Protein AF-A0A6M1XQP7-F1 (afdb_monomer_lite)

Sequence (89 aa):
MVKSPTTNEDFAKEAGKLVSYDKDKAKEYWEKAKKELGVDSLEFDLLASDDDSSKKVIEYVQNSIQENLDGVTVKPTPVPFSVRLDRST

Organism: Staphylococcus aureus (NCBI:txid1280)

Foldseek 3Di:
DDADPPPRHDPDVVVPDPDDDDLVVLQVVLVVVCVVVVHPADEDEDEFAQDPVRVVVLVVVQCVCCVRRPRYHYHYDHDHPVVSVVVVD

Secondary structure (DSSP, 8-state):
-PBPTTT-SBHHHHT-------HHHHHHHHHHHHHHHT-S-EEEEEEEESSHHHHHHHHHHHHHHHHHSTTEEEEEEEE-HHHHHHTT-

pLDDT: mean 82.48, std 9.38, range [51.53, 91.38]

Structure (mmCIF, N/CA/C/O backbone):
data_AF-A0A6M1XQP7-F1
#
_entry.id   AF-A0A6M1XQP7-F1
#
loop_
_atom_site.group_PDB
_atom_site.id
_atom_site.type_symbol
_atom_site.label_atom_id
_atom_site.label_alt_id
_atom_site.label_comp_id
_atom_site.label_asym_id
_atom_site.label_entity_id
_atom_site.label_seq_id
_atom_site.pdbx_PDB_ins_code
_atom_site.Cartn_x
_atom_site.Cartn_y
_atom_site.Cartn_z
_atom_site.occupancy
_atom_site.B_iso_or_equiv
_atom_site.auth_seq_id
_atom_site.auth_comp_id
_atom_site.auth_asym_id
_atom_site.auth_atom_id
_atom_site.pdbx_PDB_model_num
ATOM 1 N N . MET A 1 1 ? 11.997 -8.050 -25.637 1.00 51.53 1 MET A N 1
ATOM 2 C CA . MET A 1 1 ? 11.627 -6.649 -25.924 1.00 51.53 1 MET A CA 1
ATOM 3 C C . MET A 1 1 ? 10.842 -6.650 -27.222 1.00 51.53 1 MET A C 1
ATOM 5 O O . MET A 1 1 ? 11.405 -6.949 -28.269 1.00 51.53 1 MET A O 1
ATOM 9 N N . VAL A 1 2 ? 9.520 -6.511 -27.105 1.00 57.50 2 VAL A N 1
ATOM 10 C CA . VAL A 1 2 ? 8.582 -6.554 -28.236 1.00 57.50 2 VAL A CA 1
ATOM 11 C C . VAL A 1 2 ? 8.580 -5.163 -28.860 1.00 57.50 2 VAL A C 1
ATOM 13 O O . VAL A 1 2 ? 8.425 -4.172 -28.148 1.00 57.50 2 VAL A O 1
ATOM 16 N N . LYS A 1 3 ? 8.831 -5.086 -30.165 1.00 62.44 3 LYS A N 1
ATOM 17 C CA . LYS A 1 3 ? 8.848 -3.820 -30.900 1.00 62.44 3 LYS A CA 1
ATOM 18 C C . LYS A 1 3 ? 7.457 -3.533 -31.450 1.00 62.44 3 LYS A C 1
ATOM 20 O O . LYS A 1 3 ? 6.795 -4.462 -31.915 1.00 62.44 3 LYS A O 1
ATOM 25 N N . SER A 1 4 ? 7.027 -2.275 -31.399 1.00 57.31 4 SER A N 1
ATOM 26 C CA . SER A 1 4 ? 5.757 -1.857 -31.997 1.00 57.31 4 SER A CA 1
ATOM 27 C C . SER A 1 4 ? 5.833 -2.040 -33.526 1.00 57.31 4 SER A C 1
ATOM 29 O O . SER A 1 4 ? 6.817 -1.606 -34.138 1.00 57.31 4 SER A O 1
ATOM 31 N N . PRO A 1 5 ? 4.857 -2.712 -34.170 1.00 67.12 5 PRO A N 1
ATOM 32 C CA . PRO A 1 5 ? 4.929 -3.071 -35.590 1.00 67.12 5 PRO A CA 1
ATOM 33 C C . PRO A 1 5 ? 4.884 -1.862 -36.541 1.00 67.12 5 PRO A C 1
ATOM 35 O O . PRO A 1 5 ? 5.203 -2.006 -37.718 1.00 67.12 5 PRO A O 1
ATOM 38 N N . THR A 1 6 ? 4.513 -0.679 -36.047 1.00 69.19 6 THR A N 1
ATOM 39 C CA . THR A 1 6 ? 4.363 0.558 -36.833 1.00 69.19 6 THR A CA 1
ATOM 40 C C . THR A 1 6 ? 5.558 1.506 -36.745 1.00 69.19 6 THR A C 1
ATOM 42 O O . THR A 1 6 ? 5.831 2.223 -37.702 1.00 69.19 6 THR A O 1
ATOM 45 N N . THR A 1 7 ? 6.283 1.516 -35.627 1.00 65.00 7 THR A N 1
ATOM 46 C CA . THR A 1 7 ? 7.357 2.490 -35.336 1.00 65.00 7 THR A CA 1
ATOM 47 C C . THR A 1 7 ? 8.711 1.829 -35.085 1.00 65.00 7 THR A C 1
ATOM 49 O O . THR A 1 7 ? 9.734 2.509 -35.089 1.00 65.00 7 THR A O 1
ATOM 52 N N . ASN A 1 8 ? 8.750 0.499 -34.911 1.00 66.88 8 ASN A N 1
ATOM 53 C CA . ASN A 1 8 ? 9.955 -0.286 -34.613 1.00 66.88 8 ASN A CA 1
ATOM 54 C C . ASN A 1 8 ? 10.677 0.143 -33.312 1.00 66.88 8 ASN A C 1
ATOM 56 O O . ASN A 1 8 ? 11.804 -0.294 -33.051 1.00 66.88 8 ASN A O 1
ATOM 60 N N . GLU A 1 9 ? 10.022 0.968 -32.488 1.00 72.31 9 GLU A N 1
ATOM 61 C CA . GLU A 1 9 ? 10.456 1.347 -31.147 1.00 72.31 9 GLU A CA 1
ATOM 62 C C . GLU A 1 9 ? 10.014 0.306 -30.109 1.00 72.31 9 GLU A C 1
ATOM 64 O O . GLU A 1 9 ? 9.142 -0.535 -30.350 1.00 72.31 9 GLU A O 1
ATOM 69 N N . ASP A 1 10 ? 10.664 0.328 -28.944 1.00 76.25 10 ASP A N 1
ATOM 70 C CA . ASP A 1 10 ? 10.275 -0.519 -27.819 1.00 76.25 10 ASP A CA 1
ATOM 71 C C . ASP A 1 10 ? 8.870 -0.129 -27.342 1.00 76.25 10 ASP A C 1
ATOM 73 O O . ASP A 1 10 ? 8.611 1.040 -27.049 1.00 76.25 10 ASP A O 1
ATOM 77 N N . PHE A 1 11 ? 7.974 -1.110 -27.246 1.00 74.38 11 PHE A N 1
ATOM 78 C CA . PHE A 1 11 ? 6.573 -0.887 -26.892 1.00 74.38 11 PHE A CA 1
ATOM 79 C C . PHE A 1 11 ? 6.398 -0.154 -25.548 1.00 74.38 11 PHE A C 1
ATOM 81 O O . PHE A 1 11 ? 5.496 0.667 -25.400 1.00 74.38 11 PHE A O 1
ATOM 88 N N . ALA A 1 12 ? 7.287 -0.384 -24.573 1.00 74.75 12 ALA A N 1
ATOM 89 C CA . ALA A 1 12 ? 7.233 0.308 -23.285 1.00 74.75 12 ALA A CA 1
ATOM 90 C C . ALA A 1 12 ? 7.682 1.776 -23.378 1.00 74.75 12 ALA A C 1
ATOM 92 O O . ALA A 1 12 ? 7.253 2.601 -22.573 1.00 74.75 12 ALA A O 1
ATOM 93 N N . LYS A 1 13 ? 8.537 2.119 -24.351 1.00 72.50 13 LYS A N 1
ATOM 94 C CA . LYS A 1 13 ? 8.925 3.512 -24.614 1.00 72.50 13 LYS A CA 1
ATOM 95 C C . LYS A 1 13 ? 7.825 4.273 -25.342 1.00 72.50 13 LYS A C 1
ATOM 97 O O . LYS A 1 13 ? 7.554 5.406 -24.962 1.00 72.50 13 LYS A O 1
ATOM 102 N N . GLU A 1 14 ? 7.177 3.643 -26.320 1.00 71.50 14 GLU A N 1
ATOM 103 C CA . GLU A 1 14 ? 6.054 4.238 -27.058 1.00 71.50 14 GLU A CA 1
ATOM 104 C C . GLU A 1 14 ? 4.857 4.523 -26.138 1.00 71.50 14 GLU A C 1
ATOM 106 O O . GLU A 1 14 ? 4.266 5.598 -26.205 1.00 71.50 14 GLU A O 1
ATOM 111 N N . ALA A 1 15 ? 4.544 3.606 -25.214 1.00 71.06 15 ALA A N 1
ATOM 112 C CA . ALA A 1 15 ? 3.472 3.797 -24.233 1.00 71.06 15 ALA A CA 1
ATOM 113 C C . ALA A 1 15 ? 3.751 4.926 -23.217 1.00 71.06 15 ALA A C 1
ATOM 115 O O . ALA A 1 15 ? 2.825 5.442 -22.589 1.00 71.06 15 ALA A O 1
ATOM 116 N N . GLY A 1 16 ? 5.016 5.320 -23.043 1.00 71.38 16 GLY A N 1
ATOM 117 C CA . GLY A 1 16 ? 5.421 6.330 -22.073 1.00 71.38 16 GLY A CA 1
ATOM 118 C C . GLY A 1 16 ? 5.185 5.917 -20.613 1.00 71.38 16 GLY A C 1
ATOM 119 O O . GLY A 1 16 ? 4.859 4.777 -20.279 1.00 71.38 16 GLY A O 1
ATOM 120 N N . LYS A 1 17 ? 5.382 6.867 -19.691 1.00 71.31 17 LYS A N 1
ATOM 121 C CA . LYS A 1 17 ? 5.243 6.627 -18.248 1.00 71.31 17 LYS A CA 1
ATOM 122 C C . LYS A 1 17 ? 3.807 6.901 -17.791 1.00 71.31 17 LYS A C 1
ATOM 124 O O . LYS A 1 17 ? 3.496 7.992 -17.322 1.00 71.31 17 LYS A O 1
ATOM 129 N N . LEU A 1 18 ? 2.946 5.896 -17.932 1.00 72.69 18 LEU A N 1
ATOM 130 C CA . LEU A 1 18 ? 1.509 5.989 -17.628 1.00 72.69 18 LEU A CA 1
ATOM 131 C C . LEU A 1 18 ? 1.203 6.162 -16.133 1.00 72.69 18 LEU A C 1
ATOM 133 O O . LEU A 1 18 ? 0.218 6.7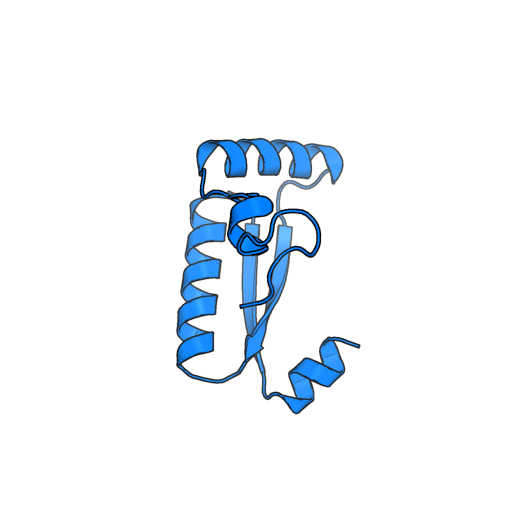98 -15.772 1.00 72.69 18 LEU A O 1
ATOM 137 N N . VAL A 1 19 ? 2.057 5.622 -15.262 1.00 72.31 19 VAL A N 1
ATOM 138 C CA . VAL A 1 19 ? 1.920 5.739 -13.807 1.00 72.31 19 VAL A CA 1
ATOM 139 C C . VAL A 1 19 ? 3.209 6.322 -13.244 1.00 72.31 19 VAL A C 1
ATOM 141 O O . VAL A 1 19 ? 4.304 5.799 -13.463 1.00 72.31 19 VAL A O 1
ATOM 144 N N . SER A 1 20 ? 3.076 7.440 -12.538 1.00 77.88 20 SER A N 1
ATOM 145 C CA . SER A 1 20 ? 4.179 8.126 -11.871 1.00 77.88 20 SER A CA 1
ATOM 146 C C . SER A 1 20 ? 3.885 8.240 -10.385 1.00 77.88 20 SER A C 1
ATOM 148 O O . SER A 1 20 ? 2.736 8.402 -9.984 1.00 77.88 20 SER A O 1
ATOM 150 N N . TYR A 1 21 ? 4.934 8.144 -9.574 1.00 79.06 21 TYR A N 1
ATOM 151 C CA . TYR A 1 21 ? 4.825 8.333 -8.137 1.00 79.06 21 TYR A CA 1
ATOM 152 C C . TYR A 1 21 ? 4.648 9.821 -7.827 1.00 79.06 21 TYR A C 1
ATOM 154 O O . TYR A 1 21 ? 5.554 10.614 -8.082 1.00 79.06 21 TYR A O 1
ATOM 162 N N . ASP A 1 22 ? 3.479 10.181 -7.308 1.00 86.81 22 ASP A N 1
ATOM 163 C CA . ASP A 1 22 ? 3.103 11.549 -6.959 1.00 86.81 22 ASP A CA 1
ATOM 164 C C . ASP A 1 22 ? 2.225 11.501 -5.700 1.00 86.81 22 ASP A C 1
ATOM 166 O O . ASP A 1 22 ? 1.076 11.050 -5.739 1.00 86.81 22 ASP A O 1
ATOM 170 N N . LYS A 1 23 ? 2.809 11.890 -4.560 1.00 84.50 23 LYS A N 1
ATOM 171 C CA . LYS A 1 23 ? 2.156 11.810 -3.245 1.00 84.50 23 LYS A CA 1
ATOM 172 C C . LYS A 1 23 ? 0.950 12.744 -3.146 1.00 84.50 23 LYS A C 1
ATOM 174 O O . LYS A 1 23 ? -0.057 12.370 -2.549 1.00 84.50 23 LYS A O 1
ATOM 179 N N . ASP A 1 24 ? 1.039 13.931 -3.740 1.00 86.25 24 ASP A N 1
ATOM 180 C CA . ASP A 1 24 ? -0.015 14.942 -3.652 1.00 86.25 24 ASP A CA 1
ATOM 181 C C . ASP A 1 24 ? -1.241 14.501 -4.449 1.00 86.25 24 ASP A C 1
ATOM 183 O O . ASP A 1 24 ? -2.367 14.544 -3.947 1.00 86.25 24 ASP A O 1
ATOM 187 N N . LYS A 1 25 ? -1.018 13.950 -5.650 1.00 86.94 25 LYS A N 1
ATOM 188 C CA . LYS A 1 25 ? -2.100 13.340 -6.432 1.00 86.94 25 LYS A CA 1
ATOM 189 C C . LYS A 1 25 ? -2.709 12.138 -5.727 1.00 86.94 25 LYS A C 1
ATOM 191 O O . LYS A 1 25 ? -3.926 11.996 -5.750 1.00 86.94 25 LYS A O 1
ATOM 196 N N . ALA A 1 26 ? -1.905 11.285 -5.089 1.00 85.94 26 ALA A N 1
ATOM 197 C CA . ALA A 1 26 ? -2.430 10.134 -4.352 1.00 85.94 26 ALA A CA 1
ATOM 198 C C . ALA A 1 26 ? -3.425 10.563 -3.258 1.00 85.94 26 ALA A C 1
ATOM 200 O O . ALA A 1 26 ? -4.511 9.991 -3.164 1.00 85.94 26 ALA A O 1
ATOM 201 N N . LYS A 1 27 ? -3.102 11.620 -2.502 1.00 86.31 27 LYS A N 1
ATOM 202 C CA . LYS A 1 27 ? -4.012 12.213 -1.510 1.00 86.31 27 LYS A CA 1
ATOM 203 C C . LYS A 1 27 ? -5.261 12.809 -2.152 1.00 86.31 27 LYS A C 1
ATOM 205 O O . LYS A 1 27 ? -6.363 12.559 -1.677 1.00 86.31 27 LYS A O 1
ATOM 210 N N . GLU A 1 28 ? -5.113 13.545 -3.254 1.00 89.94 28 GLU A N 1
ATOM 211 C CA . GLU A 1 28 ? -6.254 14.115 -3.982 1.00 89.94 28 GLU A CA 1
ATOM 212 C C . GLU A 1 28 ? -7.236 13.028 -4.451 1.00 89.94 28 GLU A C 1
ATOM 214 O O . GLU A 1 28 ? -8.447 13.152 -4.256 1.00 89.94 28 GLU A O 1
ATOM 219 N N . TYR A 1 29 ? -6.726 11.947 -5.047 1.00 89.75 29 TYR A N 1
ATOM 220 C CA . TYR A 1 29 ? -7.553 10.824 -5.488 1.00 89.75 29 TYR A CA 1
ATOM 221 C C . TYR A 1 29 ? -8.182 10.074 -4.315 1.00 89.75 29 TYR A C 1
ATOM 223 O O . TYR A 1 29 ? -9.323 9.635 -4.434 1.00 89.75 29 TYR A O 1
ATOM 231 N N . TRP A 1 30 ? -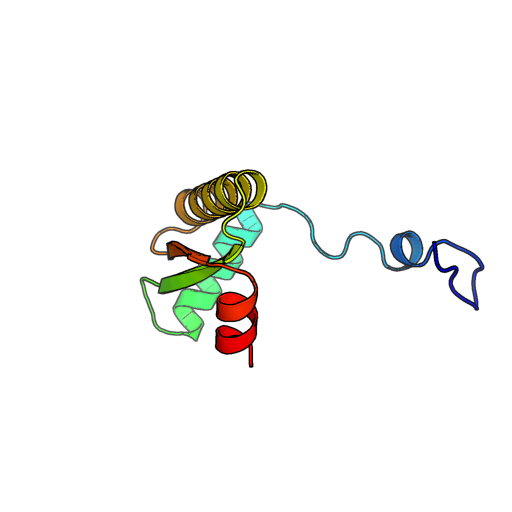7.498 9.973 -3.175 1.00 89.50 30 TRP A N 1
ATOM 232 C CA . TRP A 1 30 ? -8.062 9.357 -1.978 1.00 89.50 30 TRP A CA 1
ATOM 233 C C . TRP A 1 30 ? -9.225 10.163 -1.392 1.00 89.50 30 TRP A C 1
ATOM 235 O O . TRP A 1 30 ? -10.275 9.596 -1.102 1.00 89.50 30 TRP A O 1
ATOM 245 N N . GLU A 1 31 ? -9.109 11.490 -1.308 1.00 88.69 31 GLU A N 1
ATOM 246 C CA . GLU A 1 31 ? -10.226 12.349 -0.886 1.00 88.69 31 GLU A CA 1
ATOM 247 C C . GLU A 1 31 ? -11.433 12.246 -1.830 1.00 88.69 31 GLU A C 1
ATOM 249 O O . GLU A 1 31 ? -12.582 12.272 -1.381 1.00 88.69 31 GLU A O 1
ATOM 254 N N . LYS A 1 32 ? -11.196 12.103 -3.142 1.00 91.06 32 LYS A N 1
ATOM 255 C CA . LYS A 1 32 ? -12.268 11.837 -4.115 1.00 91.06 32 LYS A CA 1
ATOM 256 C C . LYS A 1 32 ? -12.897 10.464 -3.885 1.00 91.06 32 LYS A C 1
ATOM 258 O O . LYS A 1 32 ? -14.116 10.386 -3.785 1.00 91.06 32 LYS A O 1
ATOM 263 N N . ALA A 1 33 ? -12.084 9.422 -3.718 1.00 89.06 33 ALA A N 1
ATOM 264 C CA . ALA A 1 33 ? -12.557 8.063 -3.467 1.00 89.06 33 ALA A CA 1
ATOM 265 C C . ALA A 1 33 ? -13.404 7.975 -2.189 1.00 89.06 33 ALA A C 1
ATOM 267 O O . ALA A 1 33 ? -14.475 7.376 -2.214 1.00 89.06 33 ALA A O 1
ATOM 268 N N . LYS A 1 34 ? -12.994 8.636 -1.099 1.00 88.88 34 LYS A N 1
ATOM 269 C CA . LYS A 1 34 ? -13.786 8.723 0.140 1.00 88.88 34 LYS A CA 1
ATOM 270 C C . LYS A 1 34 ? -15.166 9.335 -0.092 1.00 88.88 34 LYS A C 1
ATOM 272 O O . LYS A 1 34 ? -16.161 8.808 0.398 1.00 88.88 34 LYS A O 1
ATOM 277 N N . LYS A 1 35 ? -15.251 10.410 -0.885 1.00 90.62 35 LYS A N 1
ATOM 278 C CA . LYS A 1 35 ? -16.529 11.053 -1.242 1.00 90.62 35 LYS A CA 1
ATOM 279 C C . LYS A 1 35 ? -17.401 10.185 -2.145 1.00 90.62 35 LYS A C 1
ATOM 281 O O . LYS A 1 35 ? -18.610 10.158 -1.952 1.00 90.62 35 LYS A O 1
ATOM 286 N N . GLU A 1 36 ? -16.805 9.507 -3.122 1.00 91.38 36 GLU A N 1
ATOM 287 C CA . GLU A 1 36 ? -17.529 8.639 -4.059 1.00 91.38 36 GLU A CA 1
ATOM 288 C C . GLU A 1 36 ? -18.058 7.374 -3.381 1.00 91.38 36 GLU A C 1
ATOM 290 O O . GLU A 1 36 ? -19.184 6.956 -3.643 1.00 91.38 36 GLU A O 1
ATOM 295 N N . LEU A 1 37 ? -17.264 6.784 -2.489 1.00 88.25 37 LEU A N 1
ATOM 296 C CA . LEU A 1 37 ? -17.626 5.578 -1.747 1.00 88.25 37 LEU A CA 1
ATOM 297 C C . LEU A 1 37 ? -18.435 5.881 -0.477 1.00 88.25 37 LEU A C 1
ATOM 299 O O . LEU A 1 37 ? -19.067 4.979 0.064 1.00 88.25 37 LEU A O 1
ATOM 303 N N . GLY A 1 38 ? -18.429 7.130 0.001 1.00 91.12 38 GLY A N 1
ATOM 304 C CA . GLY A 1 38 ? -19.095 7.535 1.241 1.00 91.12 38 GLY A CA 1
ATOM 305 C C . GLY A 1 38 ? -18.460 6.927 2.494 1.00 91.12 38 GLY A C 1
ATOM 306 O O . GLY A 1 38 ? -19.172 6.642 3.455 1.00 91.12 38 GLY A O 1
ATOM 307 N N . VAL A 1 39 ? -17.145 6.689 2.471 1.00 88.81 39 VAL A N 1
ATOM 308 C CA . VAL A 1 39 ? -16.396 6.055 3.567 1.00 88.81 39 VAL A CA 1
ATOM 309 C C . VAL A 1 39 ? -15.277 6.962 4.064 1.00 88.81 39 VAL A C 1
ATOM 311 O O . VAL A 1 39 ? -14.612 7.628 3.274 1.00 88.81 39 VAL A O 1
ATOM 314 N N . ASP A 1 40 ? -15.037 6.945 5.374 1.00 84.12 40 ASP A N 1
ATOM 315 C CA . ASP A 1 40 ? -13.917 7.660 6.002 1.00 84.12 40 ASP A CA 1
ATOM 316 C C . ASP A 1 40 ? -12.669 6.777 6.158 1.00 84.12 40 ASP A C 1
ATOM 318 O O . ASP A 1 40 ? -11.549 7.284 6.239 1.00 84.12 40 ASP A O 1
ATOM 322 N N . SER A 1 41 ? -12.855 5.455 6.173 1.00 86.81 41 SER A N 1
ATOM 323 C CA . SER A 1 41 ? -11.789 4.461 6.262 1.00 86.81 41 SER A CA 1
ATOM 324 C C . SER A 1 41 ? -12.027 3.295 5.305 1.00 86.81 41 SER 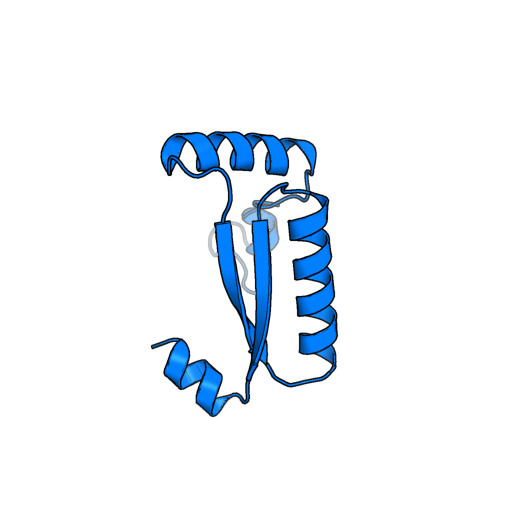A C 1
ATOM 326 O O . SER A 1 41 ? -13.164 2.935 4.998 1.00 86.81 41 SER A O 1
ATOM 328 N N . LEU A 1 42 ? -10.936 2.703 4.824 1.00 88.25 42 LEU A N 1
ATOM 329 C CA . LEU A 1 42 ? -10.960 1.521 3.968 1.00 88.25 42 LEU A CA 1
ATOM 330 C C . LEU A 1 42 ? -9.957 0.510 4.493 1.00 88.25 42 LEU A C 1
ATOM 332 O O . LEU A 1 42 ? -8.775 0.808 4.631 1.00 88.25 42 LEU A O 1
ATOM 336 N N . GLU A 1 43 ? -10.425 -0.702 4.740 1.00 90.94 43 GLU A N 1
ATOM 337 C CA . GLU A 1 43 ? -9.570 -1.829 5.072 1.00 90.94 43 GLU A CA 1
ATOM 338 C C . GLU A 1 43 ? -9.630 -2.847 3.937 1.00 90.94 43 GLU A C 1
ATOM 340 O O . GLU A 1 43 ? -10.718 -3.196 3.476 1.00 90.94 43 GLU A O 1
ATOM 345 N N . PHE A 1 44 ? -8.472 -3.313 3.473 1.00 87.81 44 PHE A N 1
ATOM 346 C CA . PHE A 1 44 ? -8.408 -4.372 2.472 1.00 87.81 44 PHE A CA 1
ATOM 347 C C . PHE A 1 44 ? -7.238 -5.324 2.709 1.00 87.81 44 PHE A C 1
ATOM 349 O O . PHE A 1 44 ? -6.168 -4.934 3.186 1.00 87.81 44 PHE A O 1
ATOM 356 N N . ASP A 1 45 ? -7.448 -6.581 2.327 1.00 89.06 45 ASP A N 1
ATOM 357 C CA . ASP A 1 45 ? -6.416 -7.608 2.346 1.00 89.06 45 ASP A CA 1
ATOM 358 C C . ASP A 1 45 ? -5.564 -7.524 1.077 1.00 89.06 45 ASP A C 1
ATOM 360 O O . ASP A 1 45 ? -6.071 -7.516 -0.047 1.00 89.06 45 ASP A O 1
ATOM 364 N N . LEU A 1 46 ? -4.246 -7.489 1.253 1.00 87.38 46 LEU A N 1
ATOM 365 C CA . LEU A 1 46 ? -3.281 -7.512 0.164 1.00 87.38 46 LEU A CA 1
ATOM 366 C C . LEU A 1 46 ? -2.638 -8.899 0.112 1.00 87.38 46 LEU A C 1
ATOM 368 O O . LEU A 1 46 ? -1.846 -9.282 0.970 1.00 87.38 46 LEU A O 1
ATOM 372 N N . LEU A 1 47 ? -3.021 -9.685 -0.889 1.00 87.56 47 LEU A N 1
ATOM 373 C CA . LEU A 1 47 ? -2.502 -11.034 -1.101 1.00 87.56 47 LEU A CA 1
ATOM 374 C C . LEU A 1 47 ? -1.122 -10.974 -1.767 1.00 87.56 47 LEU A C 1
ATOM 376 O O . LEU A 1 47 ? -0.972 -10.412 -2.851 1.00 87.56 47 LEU A O 1
ATOM 380 N N . ALA A 1 48 ? -0.124 -11.604 -1.149 1.00 85.62 48 ALA A N 1
ATOM 381 C CA . ALA A 1 48 ? 1.219 -11.754 -1.713 1.00 85.62 48 ALA A CA 1
ATOM 382 C C . ALA A 1 48 ? 1.713 -13.198 -1.610 1.00 85.62 48 ALA A C 1
ATOM 384 O O . ALA A 1 48 ? 1.127 -14.033 -0.921 1.00 85.62 48 ALA A O 1
ATOM 385 N N . SER A 1 49 ? 2.801 -13.499 -2.322 1.00 85.38 49 SER A N 1
ATOM 386 C CA . SER A 1 49 ? 3.534 -14.742 -2.085 1.00 85.38 49 SER A CA 1
ATOM 387 C C . SER A 1 49 ? 4.110 -14.768 -0.665 1.00 85.38 49 SER A C 1
ATOM 389 O O . SER A 1 49 ? 4.461 -13.735 -0.099 1.00 85.38 49 SER A O 1
ATOM 391 N N . ASP A 1 50 ? 4.279 -15.975 -0.138 1.00 85.75 50 ASP A N 1
ATOM 392 C CA . ASP A 1 50 ? 4.948 -16.257 1.134 1.00 85.75 50 ASP A CA 1
ATOM 393 C C . ASP A 1 50 ? 6.482 -16.039 1.130 1.00 85.75 50 ASP A C 1
ATOM 395 O O . ASP A 1 50 ? 7.089 -15.994 2.198 1.00 85.75 50 ASP A O 1
ATOM 399 N N . ASP A 1 51 ? 7.130 -15.852 -0.023 1.00 87.94 51 ASP A N 1
ATOM 400 C CA . ASP A 1 51 ? 8.589 -15.706 -0.062 1.00 87.94 51 ASP A CA 1
ATOM 401 C C . ASP A 1 51 ? 9.095 -14.426 0.639 1.00 87.94 51 ASP A C 1
ATOM 403 O O . ASP A 1 51 ? 8.405 -13.405 0.697 1.00 87.94 51 ASP A O 1
ATOM 407 N N . ASP A 1 52 ? 10.328 -14.471 1.158 1.00 85.62 52 ASP A N 1
ATOM 408 C CA . ASP A 1 52 ? 10.934 -13.372 1.928 1.00 85.62 52 ASP A CA 1
ATOM 409 C C . ASP A 1 52 ? 10.994 -12.045 1.162 1.00 85.62 52 ASP A C 1
ATOM 411 O O . ASP A 1 52 ? 10.896 -10.969 1.759 1.00 85.62 52 ASP A O 1
ATOM 415 N N . SER A 1 53 ? 11.163 -12.098 -0.161 1.00 87.81 53 SER A N 1
ATOM 416 C CA . SER A 1 53 ? 11.222 -10.883 -0.976 1.00 87.81 53 SER A CA 1
ATOM 417 C C . SER A 1 53 ? 9.834 -10.260 -1.081 1.00 87.81 53 SER A C 1
ATOM 419 O O . SER A 1 53 ? 9.677 -9.063 -0.841 1.00 87.81 53 SER A O 1
ATOM 421 N N . SER A 1 54 ? 8.816 -11.074 -1.353 1.00 85.94 54 SER A N 1
ATOM 422 C CA . SER A 1 54 ? 7.417 -10.648 -1.401 1.00 85.94 54 SER A CA 1
ATOM 423 C C . SER A 1 54 ? 6.921 -10.113 -0.060 1.00 85.94 54 SER A C 1
ATOM 425 O O . SER A 1 54 ? 6.237 -9.091 -0.051 1.00 85.94 54 SER A O 1
ATOM 427 N N . LYS A 1 55 ? 7.320 -10.722 1.066 1.00 86.25 55 LYS A N 1
ATOM 428 C CA . LYS A 1 55 ? 7.022 -10.225 2.424 1.00 86.25 55 LYS A CA 1
ATOM 429 C C . LYS A 1 55 ? 7.587 -8.818 2.661 1.00 86.25 55 LYS A C 1
ATOM 431 O O . LYS A 1 55 ? 6.866 -7.923 3.088 1.00 86.25 55 LYS A O 1
ATOM 436 N N . LYS A 1 56 ? 8.843 -8.566 2.288 1.00 89.38 56 LYS A N 1
ATOM 437 C CA . LYS A 1 56 ? 9.435 -7.219 2.416 1.00 89.38 56 LYS A CA 1
ATOM 438 C C . LYS A 1 56 ? 8.778 -6.194 1.494 1.00 89.38 56 LYS A C 1
ATOM 440 O O . LYS A 1 56 ? 8.582 -5.044 1.880 1.00 89.38 56 LYS A O 1
ATOM 445 N N . VAL A 1 57 ? 8.439 -6.596 0.269 1.00 88.94 57 VAL A N 1
ATOM 446 C CA . VAL A 1 57 ? 7.776 -5.710 -0.697 1.00 88.94 57 VAL A CA 1
ATOM 447 C C . VAL A 1 57 ? 6.374 -5.344 -0.220 1.00 88.94 57 VAL A C 1
ATOM 449 O O . VAL A 1 57 ? 6.013 -4.171 -0.269 1.00 88.94 57 VAL A O 1
ATOM 452 N N . ILE A 1 58 ? 5.593 -6.309 0.270 1.00 89.44 58 ILE A N 1
ATOM 453 C CA . ILE A 1 58 ? 4.227 -6.036 0.721 1.00 89.44 58 ILE A CA 1
ATOM 454 C C . ILE A 1 58 ? 4.204 -5.154 1.973 1.00 89.44 58 ILE A C 1
ATOM 456 O O . ILE A 1 58 ? 3.379 -4.249 2.046 1.00 89.44 58 ILE A O 1
ATOM 460 N N . GLU A 1 59 ? 5.147 -5.334 2.899 1.00 88.88 59 GLU A N 1
ATOM 461 C CA . GLU A 1 59 ? 5.319 -4.442 4.053 1.00 88.88 59 GLU A CA 1
ATOM 462 C C . GLU A 1 59 ? 5.686 -3.017 3.620 1.00 88.88 59 GLU A C 1
ATOM 464 O O . GLU A 1 59 ? 5.150 -2.041 4.144 1.00 88.88 59 GLU A O 1
ATOM 469 N N . TYR A 1 60 ? 6.567 -2.866 2.626 1.00 90.56 60 TYR A N 1
ATOM 470 C CA . TYR A 1 60 ? 6.905 -1.551 2.079 1.00 90.56 60 TYR A CA 1
ATOM 471 C C . TYR A 1 60 ? 5.697 -0.868 1.423 1.00 90.56 60 TYR A C 1
ATOM 473 O O . TYR A 1 60 ? 5.478 0.332 1.615 1.00 90.56 60 TYR A O 1
ATOM 481 N N . VAL A 1 61 ? 4.899 -1.626 0.666 1.00 88.62 61 VAL A N 1
ATOM 482 C CA . VAL A 1 61 ? 3.669 -1.132 0.035 1.00 88.62 61 VAL A CA 1
ATOM 483 C C . VAL A 1 61 ? 2.636 -0.757 1.095 1.00 88.62 61 VAL A C 1
ATOM 485 O O . VAL A 1 61 ? 2.083 0.336 1.021 1.00 88.62 61 VAL A O 1
ATOM 488 N N . GLN A 1 62 ? 2.425 -1.604 2.105 1.00 89.31 62 GLN A N 1
ATOM 489 C CA . GLN A 1 62 ? 1.561 -1.307 3.247 1.00 89.31 62 GLN A CA 1
ATOM 490 C C . GLN A 1 62 ? 1.975 0.007 3.910 1.00 89.31 62 GLN A C 1
ATOM 492 O O . GLN A 1 62 ? 1.144 0.900 4.047 1.00 89.31 62 GLN A O 1
ATOM 497 N N . ASN A 1 63 ? 3.251 0.150 4.275 1.00 90.44 63 ASN A N 1
ATOM 498 C CA . ASN A 1 63 ? 3.753 1.364 4.915 1.00 90.44 63 ASN A CA 1
ATOM 499 C C . ASN A 1 63 ? 3.548 2.588 4.021 1.00 90.44 63 ASN A C 1
ATOM 501 O O . ASN A 1 63 ? 3.022 3.596 4.477 1.00 90.44 63 ASN A O 1
ATOM 505 N N . SER A 1 64 ? 3.877 2.483 2.73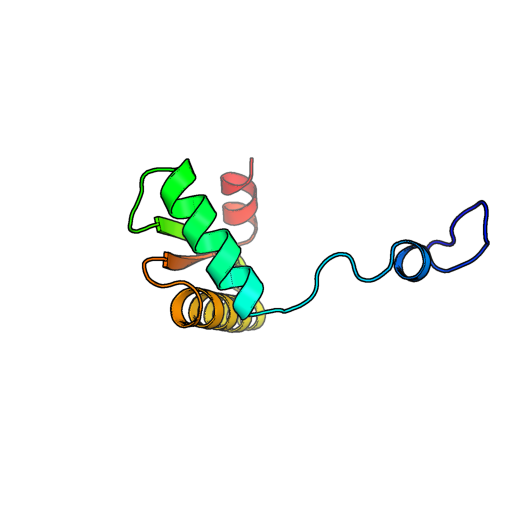3 1.00 89.12 64 SER A N 1
ATOM 506 C CA . SER A 1 64 ? 3.701 3.585 1.784 1.00 89.12 64 SER A CA 1
ATOM 507 C C . SER A 1 64 ? 2.234 3.991 1.630 1.00 89.12 64 SER A C 1
ATOM 509 O O . SER A 1 64 ? 1.937 5.177 1.529 1.00 89.12 64 SER A O 1
ATOM 511 N N . ILE A 1 65 ? 1.303 3.039 1.608 1.00 88.12 65 ILE A N 1
ATOM 512 C CA . ILE A 1 65 ? -0.128 3.336 1.488 1.00 88.12 65 ILE A CA 1
ATOM 513 C C . ILE A 1 65 ? -0.641 3.972 2.780 1.00 88.12 65 ILE A C 1
ATOM 515 O O . ILE A 1 65 ? -1.238 5.040 2.720 1.00 88.12 65 ILE A O 1
ATOM 519 N N . GLN A 1 66 ? -0.357 3.370 3.934 1.00 88.25 66 GLN A N 1
ATOM 520 C CA . GLN A 1 66 ? -0.840 3.859 5.228 1.00 88.25 66 GLN A CA 1
ATOM 521 C C . GLN A 1 66 ? -0.221 5.207 5.632 1.00 88.25 66 GLN A C 1
ATOM 523 O O . GLN A 1 66 ? -0.878 5.998 6.295 1.00 88.25 66 GLN A O 1
ATOM 528 N N . GLU A 1 67 ? 1.024 5.492 5.238 1.00 89.38 67 GLU A N 1
ATOM 529 C CA . GLU A 1 67 ? 1.680 6.781 5.508 1.00 89.38 67 GLU A CA 1
ATOM 530 C C . GLU A 1 67 ? 1.100 7.914 4.649 1.0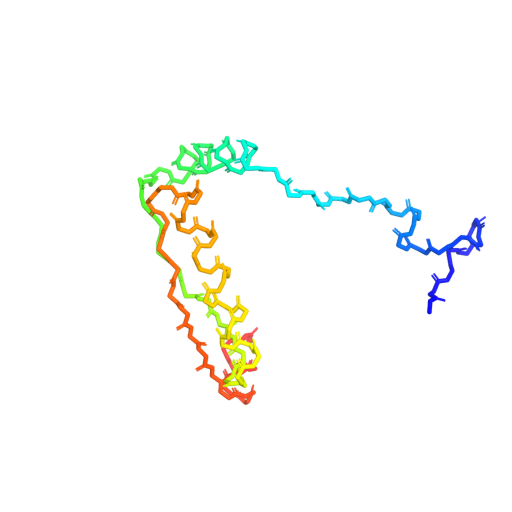0 89.38 67 GLU A C 1
ATOM 532 O O . GLU A 1 67 ? 1.074 9.070 5.069 1.00 89.38 67 GLU A O 1
ATOM 537 N N . ASN A 1 68 ? 0.666 7.609 3.422 1.00 86.75 68 ASN A N 1
ATOM 538 C CA . ASN A 1 68 ? 0.211 8.634 2.482 1.00 86.75 68 ASN A CA 1
ATOM 539 C C . ASN A 1 68 ? -1.316 8.774 2.427 1.00 86.75 68 ASN A C 1
ATOM 541 O O . ASN A 1 68 ? -1.785 9.854 2.066 1.00 86.75 68 ASN A O 1
ATOM 545 N N . LEU A 1 69 ? -2.077 7.728 2.762 1.00 87.88 69 LEU A N 1
ATOM 546 C CA . LEU A 1 69 ? -3.538 7.688 2.687 1.00 87.88 69 LEU A CA 1
ATOM 547 C C . LEU A 1 69 ? -4.147 7.471 4.080 1.00 87.88 69 LEU A C 1
ATOM 549 O O . LEU A 1 69 ? -4.342 6.340 4.529 1.00 87.88 69 LEU A O 1
ATOM 553 N N . ASP A 1 70 ? -4.479 8.571 4.754 1.00 85.62 70 ASP A N 1
ATOM 554 C CA . ASP A 1 70 ? -5.100 8.535 6.079 1.00 85.62 70 ASP A CA 1
ATOM 555 C C . ASP A 1 70 ? -6.441 7.784 6.052 1.00 85.62 70 ASP A C 1
ATOM 557 O O . ASP A 1 70 ? -7.321 8.082 5.239 1.00 85.62 70 ASP A O 1
ATOM 561 N N . GLY A 1 71 ? -6.605 6.817 6.957 1.00 85.25 71 GLY A N 1
ATOM 562 C CA . GLY A 1 71 ? -7.807 5.981 7.053 1.00 85.25 71 GLY A CA 1
ATOM 563 C C . GLY A 1 71 ? -7.766 4.704 6.210 1.00 85.25 71 GLY A C 1
ATOM 564 O O . GLY A 1 71 ? -8.686 3.892 6.308 1.00 85.25 71 GLY A O 1
ATOM 565 N N . VAL A 1 72 ? -6.708 4.477 5.426 1.00 90.19 72 VAL A N 1
ATOM 566 C CA . VAL A 1 72 ? -6.502 3.203 4.727 1.00 90.19 72 VAL A CA 1
ATOM 567 C C . VAL A 1 72 ? -5.731 2.238 5.621 1.00 90.19 72 VAL A C 1
ATOM 569 O O . VAL A 1 72 ? -4.681 2.584 6.151 1.00 90.19 72 VAL A O 1
ATOM 572 N N . THR A 1 73 ? -6.229 1.013 5.766 1.00 90.12 73 THR A N 1
ATOM 573 C CA . THR A 1 73 ? -5.545 -0.086 6.457 1.00 90.12 73 THR A CA 1
ATOM 574 C C . THR A 1 73 ? -5.296 -1.220 5.475 1.00 90.12 73 THR A C 1
ATOM 576 O O . THR A 1 73 ? -6.231 -1.763 4.888 1.00 90.12 73 THR A O 1
ATOM 579 N N . VAL A 1 74 ? -4.027 -1.585 5.294 1.00 90.94 74 VAL A N 1
ATOM 580 C CA . VAL A 1 74 ? -3.635 -2.672 4.390 1.00 90.94 74 VAL A CA 1
ATOM 581 C C . VAL A 1 74 ? -3.248 -3.879 5.225 1.00 90.94 74 VAL A C 1
ATOM 583 O O . VAL A 1 74 ? -2.335 -3.800 6.046 1.00 90.94 74 VAL A O 1
ATOM 586 N N . LYS A 1 75 ? -3.924 -5.006 5.008 1.00 90.31 75 LYS A N 1
ATOM 587 C CA . LYS A 1 75 ? -3.653 -6.266 5.706 1.00 90.31 75 LYS A CA 1
ATOM 588 C C . LYS A 1 75 ? -2.826 -7.201 4.821 1.00 90.31 75 LYS A C 1
ATOM 590 O O . LYS A 1 75 ? -3.381 -7.849 3.928 1.00 90.31 75 LYS A O 1
ATOM 595 N N . PRO A 1 76 ? -1.498 -7.291 5.015 1.00 87.44 76 PRO A N 1
ATOM 596 C CA . PRO A 1 76 ? -0.675 -8.192 4.225 1.00 87.44 76 PRO A CA 1
ATOM 597 C C . PRO A 1 76 ? -1.034 -9.644 4.541 1.00 87.44 76 PRO A C 1
ATOM 599 O O . PRO A 1 76 ? -0.957 -10.094 5.682 1.00 87.44 76 PRO A O 1
ATOM 602 N N . THR A 1 77 ? -1.401 -10.390 3.506 1.00 87.44 77 THR A N 1
ATOM 603 C CA . THR A 1 77 ? -1.778 -11.801 3.590 1.00 87.44 77 THR A CA 1
ATOM 604 C C . THR A 1 77 ? -0.833 -12.624 2.710 1.00 87.44 77 THR A C 1
ATOM 606 O O . THR A 1 77 ? -1.181 -12.970 1.575 1.00 87.44 77 THR A O 1
ATOM 609 N N . PRO A 1 78 ? 0.398 -12.903 3.186 1.00 84.94 78 PRO A N 1
ATOM 610 C CA . PRO A 1 78 ? 1.337 -13.761 2.477 1.00 84.94 78 PRO A CA 1
ATOM 611 C C . PRO A 1 78 ? 0.837 -15.208 2.508 1.00 84.94 78 PRO A C 1
ATOM 613 O O . PRO A 1 78 ? 0.606 -15.774 3.577 1.00 84.94 78 PRO A O 1
ATOM 616 N N . VAL A 1 79 ? 0.655 -15.812 1.336 1.00 86.31 79 VAL A N 1
ATOM 617 C CA . VAL A 1 79 ? 0.142 -17.182 1.195 1.00 86.31 79 VAL A CA 1
ATOM 618 C C . VAL A 1 79 ? 0.973 -17.999 0.194 1.00 86.31 79 VAL A C 1
ATOM 620 O O . VAL A 1 79 ? 1.577 -17.432 -0.724 1.00 86.31 79 VAL A O 1
ATOM 623 N N . PRO A 1 80 ? 1.008 -19.341 0.324 1.00 86.44 80 PRO A N 1
ATOM 624 C CA . PRO A 1 80 ? 1.617 -20.216 -0.677 1.00 86.44 80 PRO A CA 1
ATOM 625 C C . PRO A 1 80 ? 0.956 -20.067 -2.053 1.00 86.44 80 PRO A C 1
ATOM 627 O O . PRO A 1 80 ? -0.229 -19.747 -2.150 1.00 86.44 80 PRO A O 1
ATOM 630 N N . PHE A 1 81 ? 1.691 -20.378 -3.125 1.00 81.06 81 PHE A N 1
ATOM 631 C CA . PHE A 1 81 ? 1.217 -20.207 -4.506 1.00 81.06 81 PHE A CA 1
ATOM 632 C C . PHE A 1 81 ? -0.143 -20.871 -4.784 1.00 81.06 81 PHE A C 1
ATOM 634 O O . PHE A 1 81 ? -1.016 -20.228 -5.362 1.00 81.06 81 PHE A O 1
ATOM 641 N N . SER A 1 82 ? -0.352 -22.111 -4.325 1.00 82.62 82 SER A N 1
ATOM 642 C CA . SER A 1 82 ? -1.624 -22.824 -4.513 1.00 82.62 82 SER A CA 1
ATOM 643 C C . SER A 1 82 ? -2.803 -22.095 -3.865 1.00 82.62 82 SER A C 1
ATOM 645 O O . SER A 1 82 ? -3.869 -22.007 -4.459 1.00 82.62 82 SER A O 1
ATOM 647 N N . VAL A 1 83 ? -2.591 -21.517 -2.678 1.00 83.31 83 VAL A N 1
ATOM 648 C CA . VAL A 1 83 ? -3.611 -20.738 -1.959 1.00 83.31 83 VAL A CA 1
ATOM 649 C C . VAL A 1 83 ? -3.841 -19.387 -2.638 1.00 83.31 83 VAL A C 1
ATOM 651 O O . VA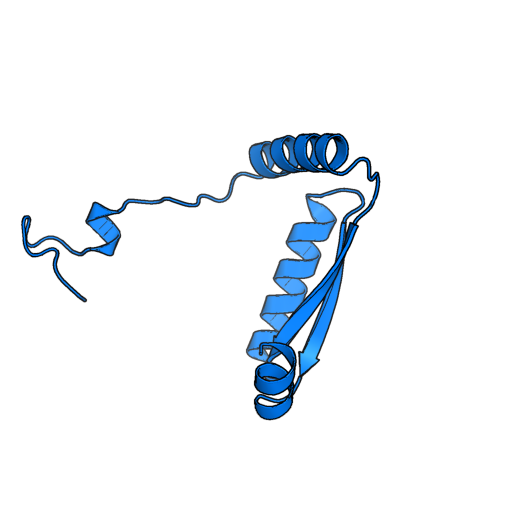L A 1 83 ? -4.971 -18.914 -2.699 1.00 83.31 83 VAL A O 1
ATOM 654 N N . ARG A 1 84 ? -2.789 -18.760 -3.183 1.00 78.19 84 ARG A N 1
ATOM 655 C CA . ARG A 1 84 ? -2.933 -17.510 -3.940 1.00 78.19 84 ARG A CA 1
ATOM 656 C C . ARG A 1 84 ? -3.779 -17.705 -5.194 1.00 78.19 84 ARG A C 1
ATOM 658 O O . ARG A 1 84 ? -4.614 -16.856 -5.471 1.00 78.19 84 ARG A O 1
ATOM 665 N N . LEU A 1 85 ? -3.550 -18.793 -5.934 1.00 79.75 85 LEU A N 1
ATOM 666 C CA . LEU A 1 85 ? -4.304 -19.096 -7.151 1.00 79.75 85 LEU A CA 1
ATOM 667 C C . LEU A 1 85 ? -5.786 -19.336 -6.833 1.00 79.75 85 LEU A C 1
ATOM 669 O O . LEU A 1 85 ? -6.639 -18.742 -7.483 1.00 79.75 85 LEU A O 1
ATOM 673 N N . ASP A 1 86 ? -6.063 -20.123 -5.791 1.00 84.56 86 ASP A N 1
ATOM 674 C CA . ASP A 1 86 ? -7.417 -20.423 -5.303 1.00 84.56 86 ASP A CA 1
ATOM 675 C C . ASP A 1 86 ? -8.192 -19.164 -4.880 1.00 84.56 86 ASP A C 1
ATOM 677 O O . ASP A 1 86 ? -9.367 -19.025 -5.183 1.00 84.56 86 ASP A O 1
ATOM 681 N N . ARG A 1 87 ? -7.516 -18.192 -4.257 1.00 79.12 87 ARG A N 1
ATOM 682 C CA . ARG A 1 87 ? -8.122 -16.910 -3.852 1.00 79.12 87 ARG A CA 1
ATOM 683 C C . ARG A 1 87 ? -8.222 -15.866 -4.967 1.00 79.12 87 ARG A C 1
ATOM 685 O O . ARG A 1 87 ? -8.803 -14.808 -4.743 1.00 79.12 87 ARG A O 1
ATOM 692 N N . SER A 1 88 ? -7.588 -16.111 -6.113 1.00 68.19 88 SER A N 1
ATOM 693 C CA . SER A 1 88 ? -7.565 -15.185 -7.256 1.00 68.19 88 SER A CA 1
ATOM 694 C C . SER A 1 88 ? -8.531 -15.564 -8.381 1.00 68.19 88 SER A C 1
ATOM 696 O O . SER A 1 88 ? -8.663 -14.795 -9.334 1.00 68.19 88 SER A O 1
ATOM 698 N N . THR A 1 89 ? -9.159 -16.739 -8.283 1.00 53.41 89 THR A N 1
ATOM 699 C CA . THR A 1 89 ? -10.226 -17.209 -9.178 1.00 53.41 89 THR A CA 1
ATOM 700 C C . THR A 1 89 ? -11.599 -16.998 -8.558 1.00 53.41 89 THR A C 1
ATOM 702 O O . THR A 1 89 ? -12.563 -17.033 -9.355 1.00 53.41 89 THR A O 1
#

Radius of gyration: 17.49 Å; chains: 1; bounding box: 31×38×44 Å